Protein AF-A0A963EBE1-F1 (afdb_monomer_l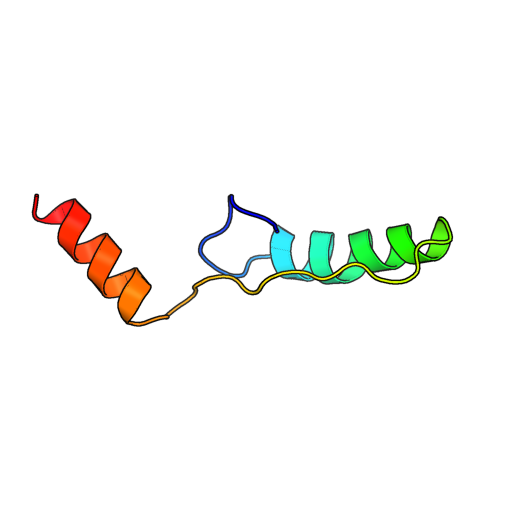ite)

Radius of gyration: 14.73 Å; chains: 1; bounding box: 27×16×44 Å

Sequence (54 aa):
VCPSFVADCLETLEEIDIRAKAQWHALGGESLIRVPCLNDDKRWIGALANMIRA

Foldseek 3Di:
DPVPDQADDCCQVPVQVPVVQVVCVVVVHDDDDRDHHNHVPVVVVVVVVVVVVD

pLDDT: mean 93.07, std 8.57, range [54.34, 98.44]

Structure (mmCIF, N/CA/C/O backbone):
data_AF-A0A963EBE1-F1
#
_entry.id   AF-A0A963EBE1-F1
#
loop_
_atom_site.group_PDB
_atom_site.id
_atom_site.type_symbol
_atom_site.label_atom_id
_atom_site.label_alt_id
_atom_site.label_comp_id
_atom_site.label_asym_id
_atom_site.label_entity_id
_atom_site.label_seq_id
_atom_site.pdbx_PDB_ins_code
_atom_site.Cartn_x
_atom_site.Cartn_y
_atom_site.Cartn_z
_atom_site.occupancy
_atom_site.B_iso_or_equiv
_atom_site.auth_seq_id
_atom_site.auth_comp_id
_atom_site.auth_asym_id
_atom_site.auth_at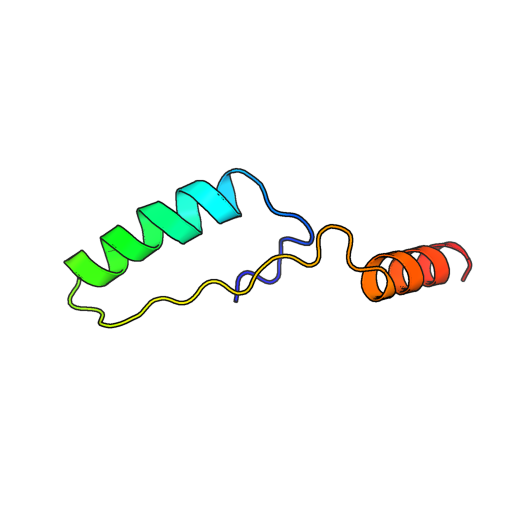om_id
_atom_site.pdbx_PDB_model_num
ATOM 1 N N . VAL A 1 1 ? 6.714 -0.971 1.089 1.00 54.34 1 VAL A N 1
ATOM 2 C CA . VAL A 1 1 ? 5.657 -0.856 2.126 1.00 54.34 1 VAL A CA 1
ATOM 3 C C . VAL A 1 1 ? 5.262 0.609 2.222 1.00 54.34 1 VAL A C 1
ATOM 5 O O . VAL A 1 1 ? 6.167 1.431 2.260 1.00 54.34 1 VAL A O 1
ATOM 8 N N . CYS A 1 2 ? 3.964 0.931 2.235 1.00 65.62 2 CYS A N 1
ATOM 9 C CA . CYS A 1 2 ? 3.443 2.295 2.415 1.00 65.62 2 CYS A CA 1
ATOM 10 C C . CYS A 1 2 ? 2.776 2.378 3.799 1.00 65.62 2 CYS A C 1
ATOM 12 O O . CYS A 1 2 ? 1.562 2.229 3.896 1.00 65.62 2 CYS A O 1
ATOM 14 N N . PRO A 1 3 ? 3.563 2.509 4.883 1.00 67.19 3 PRO A N 1
ATOM 15 C CA . PRO A 1 3 ? 3.105 2.216 6.244 1.00 67.19 3 PRO A CA 1
ATOM 16 C C . PRO A 1 3 ? 2.083 3.219 6.796 1.00 67.19 3 PRO A C 1
ATOM 18 O O . PRO A 1 3 ? 1.496 2.966 7.840 1.00 67.19 3 PRO A O 1
ATOM 21 N N . SER A 1 4 ? 1.859 4.339 6.109 1.00 83.31 4 SER A N 1
ATOM 22 C CA . SER A 1 4 ? 0.966 5.406 6.568 1.00 83.31 4 SER A CA 1
ATOM 23 C C . SER A 1 4 ? -0.508 5.207 6.188 1.00 83.31 4 SER A C 1
ATOM 25 O O . SER A 1 4 ? -1.335 6.018 6.594 1.00 83.31 4 SER A O 1
ATOM 27 N N . PHE A 1 5 ? -0.857 4.156 5.430 1.00 90.75 5 PHE A N 1
ATOM 28 C CA . PHE A 1 5 ? -2.222 3.924 4.941 1.00 90.75 5 PHE A CA 1
ATOM 29 C C . PHE A 1 5 ? -2.816 2.630 5.496 1.00 90.75 5 PHE A C 1
ATOM 31 O O . PHE A 1 5 ? -2.318 1.533 5.239 1.00 90.75 5 PHE A O 1
ATOM 38 N N . VAL A 1 6 ? -3.921 2.758 6.233 1.00 93.69 6 VAL A N 1
ATOM 39 C CA . VAL A 1 6 ? -4.674 1.612 6.774 1.00 93.69 6 VAL A CA 1
ATOM 40 C C . VAL A 1 6 ? -5.752 1.106 5.815 1.00 93.69 6 VAL A C 1
ATOM 42 O O . VAL A 1 6 ? -6.157 -0.048 5.926 1.00 93.69 6 VAL A O 1
ATOM 45 N N . ALA A 1 7 ? -6.172 1.930 4.852 1.00 94.25 7 ALA A N 1
ATOM 46 C CA . ALA A 1 7 ? -7.157 1.606 3.826 1.00 94.25 7 ALA A CA 1
ATOM 47 C C . ALA A 1 7 ? -6.649 2.028 2.441 1.00 94.25 7 ALA A C 1
ATOM 49 O O . ALA A 1 7 ? -5.904 3.004 2.334 1.00 94.25 7 ALA A O 1
ATOM 50 N N . ASP A 1 8 ? -7.067 1.303 1.404 1.00 95.38 8 ASP A N 1
ATOM 51 C CA . ASP A 1 8 ? -6.783 1.673 0.024 1.00 95.38 8 ASP A CA 1
ATOM 52 C C . ASP A 1 8 ? -7.517 2.981 -0.327 1.00 95.38 8 ASP A C 1
ATOM 54 O O . ASP A 1 8 ? -8.723 3.138 -0.131 1.00 95.38 8 ASP A O 1
ATOM 58 N N . CYS A 1 9 ? -6.758 3.926 -0.861 1.00 94.62 9 CYS A N 1
ATOM 59 C CA . CYS A 1 9 ? -7.186 5.248 -1.305 1.00 94.62 9 CYS A CA 1
ATOM 60 C C . CYS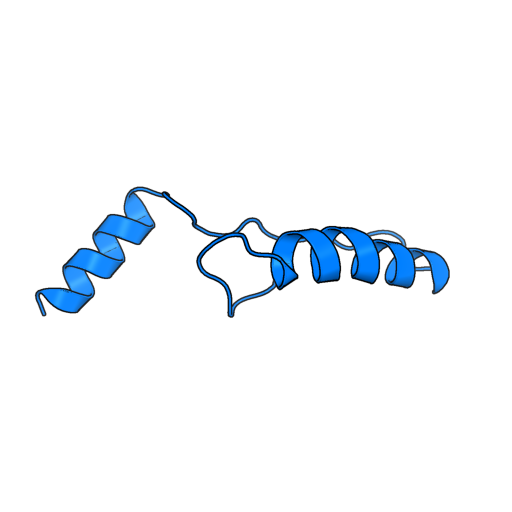 A 1 9 ? -6.483 5.628 -2.621 1.00 94.62 9 CYS A C 1
ATOM 62 O O . CYS A 1 9 ? -5.726 4.826 -3.185 1.00 94.62 9 CYS A O 1
ATOM 64 N N . LEU A 1 10 ? -6.726 6.849 -3.114 1.00 95.94 10 LEU A N 1
ATOM 65 C CA . LEU A 1 10 ? -6.162 7.345 -4.373 1.00 95.94 10 LEU A CA 1
ATOM 66 C C . LEU A 1 10 ? -4.632 7.239 -4.384 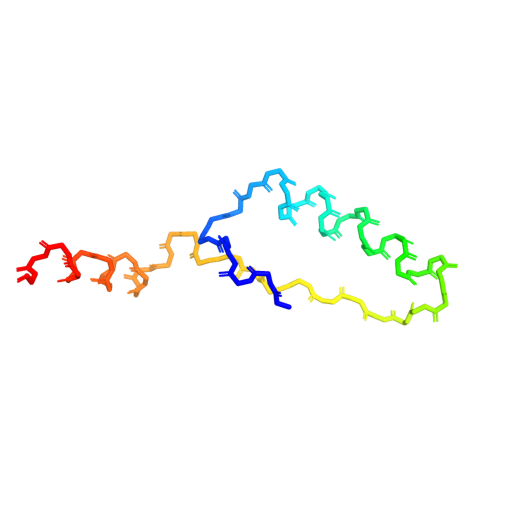1.00 95.94 10 LEU A C 1
ATOM 68 O O . LEU A 1 10 ? -4.055 6.697 -5.320 1.00 95.94 10 LEU A O 1
ATOM 72 N N . GLU A 1 11 ? -3.989 7.649 -3.298 1.00 94.69 11 GLU A N 1
ATOM 73 C CA . GLU A 1 11 ? -2.540 7.633 -3.139 1.00 94.69 11 GLU A CA 1
ATOM 74 C C . GLU A 1 11 ? -1.982 6.204 -3.237 1.00 94.69 11 GLU A C 1
ATOM 76 O O . GLU A 1 11 ? -0.953 5.955 -3.864 1.00 94.69 11 GLU A O 1
ATOM 81 N N . THR A 1 12 ? -2.673 5.222 -2.651 1.00 94.44 12 THR A N 1
ATOM 82 C CA . THR A 1 12 ? -2.206 3.828 -2.667 1.00 94.44 12 THR A CA 1
ATOM 83 C C . THR A 1 12 ? -2.416 3.144 -4.015 1.00 94.44 12 THR A C 1
ATOM 85 O O . THR A 1 12 ? -1.531 2.411 -4.452 1.00 94.44 12 THR A O 1
ATOM 88 N N . LEU A 1 13 ? -3.563 3.363 -4.667 1.00 94.44 13 LEU A N 1
ATOM 89 C CA . LEU A 1 13 ? -3.947 2.648 -5.884 1.00 94.44 13 LEU A CA 1
ATOM 90 C C . LEU A 1 13 ? -3.422 3.339 -7.141 1.00 94.44 13 LEU A C 1
ATOM 92 O O . LEU A 1 13 ? -2.901 2.684 -8.035 1.00 94.44 13 LEU A O 1
ATOM 96 N N . GLU A 1 14 ? -3.551 4.657 -7.222 1.00 96.19 14 GLU A N 1
ATOM 97 C CA . GLU A 1 14 ? -3.189 5.426 -8.410 1.00 96.19 14 GLU A CA 1
ATOM 98 C C . GLU A 1 14 ? -1.727 5.859 -8.341 1.00 96.19 14 GLU A C 1
ATOM 100 O O . GLU A 1 14 ? -0.913 5.487 -9.192 1.00 96.19 14 GLU A O 1
ATOM 105 N N . GLU A 1 15 ? -1.363 6.586 -7.288 1.00 95.12 15 GLU A N 1
ATOM 106 C CA . GLU A 1 15 ? -0.047 7.218 -7.239 1.00 95.12 15 GLU A CA 1
ATOM 107 C C . GLU A 1 15 ? 1.061 6.185 -7.013 1.00 95.12 15 GLU A C 1
ATOM 109 O O . GLU A 1 15 ? 2.093 6.213 -7.685 1.00 95.12 15 GLU A O 1
ATOM 114 N N . ILE A 1 16 ? 0.844 5.230 -6.107 1.00 93.69 16 ILE A N 1
ATOM 115 C CA . ILE A 1 16 ? 1.840 4.205 -5.784 1.00 93.69 16 ILE A CA 1
ATOM 116 C C . ILE A 1 16 ? 1.719 2.987 -6.706 1.00 93.69 16 ILE A C 1
ATOM 118 O O . ILE A 1 16 ? 2.710 2.586 -7.321 1.00 93.69 16 ILE A O 1
ATOM 122 N N . ASP A 1 17 ? 0.543 2.355 -6.790 1.00 94.19 17 ASP A N 1
ATOM 123 C CA . ASP A 1 17 ? 0.428 1.067 -7.486 1.00 94.19 17 ASP A CA 1
ATOM 124 C C . ASP A 1 17 ? 0.570 1.182 -9.007 1.00 94.19 17 ASP A C 1
ATOM 126 O O . ASP A 1 17 ? 1.020 0.227 -9.639 1.00 94.19 17 ASP A O 1
ATOM 130 N N . ILE A 1 18 ? 0.231 2.341 -9.581 1.00 95.38 18 ILE A N 1
ATOM 131 C CA . ILE A 1 18 ? 0.293 2.586 -11.024 1.00 95.38 18 ILE A CA 1
ATOM 132 C C . ILE A 1 18 ? 1.463 3.514 -11.357 1.00 95.38 18 ILE A C 1
ATOM 134 O O . ILE A 1 18 ? 2.412 3.092 -12.024 1.00 95.38 18 ILE A O 1
ATOM 138 N N . ARG A 1 19 ? 1.437 4.771 -10.895 1.00 97.62 19 ARG A N 1
ATOM 139 C CA . ARG A 1 19 ? 2.410 5.786 -11.339 1.00 97.62 19 ARG A CA 1
ATOM 140 C C . ARG A 1 19 ? 3.822 5.515 -10.841 1.00 97.62 19 ARG A C 1
ATOM 142 O O . ARG A 1 19 ? 4.752 5.542 -11.647 1.00 9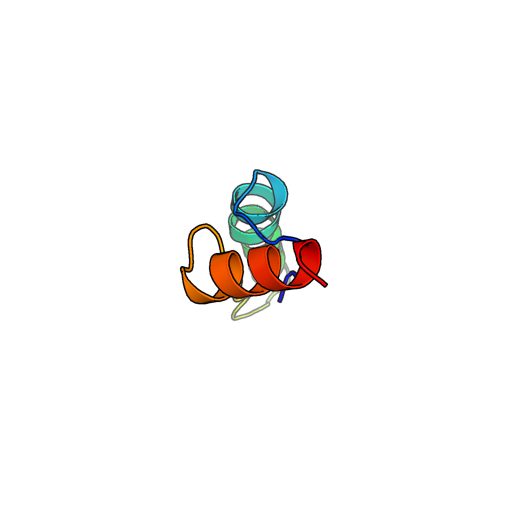7.62 19 ARG A O 1
ATOM 149 N N . ALA A 1 20 ? 4.001 5.201 -9.560 1.00 95.88 20 ALA A N 1
ATOM 150 C CA . ALA A 1 20 ? 5.326 4.905 -9.023 1.00 95.88 20 ALA A CA 1
ATOM 151 C C . ALA A 1 20 ? 5.912 3.616 -9.622 1.00 95.88 20 ALA A C 1
ATOM 153 O O . ALA A 1 20 ? 7.108 3.574 -9.906 1.00 95.88 20 ALA A O 1
ATOM 154 N N . LYS A 1 21 ? 5.091 2.586 -9.893 1.00 95.81 21 LYS A N 1
ATOM 155 C CA . LYS A 1 21 ? 5.561 1.382 -10.607 1.00 95.81 21 LYS A CA 1
ATOM 156 C C . LYS A 1 21 ? 6.000 1.701 -12.033 1.00 95.81 21 LYS A C 1
ATOM 158 O O . LYS A 1 21 ? 7.074 1.269 -12.445 1.00 95.81 21 LYS A O 1
ATOM 163 N N . ALA A 1 22 ? 5.213 2.480 -12.777 1.00 97.50 22 ALA A N 1
ATOM 164 C CA . ALA A 1 22 ? 5.585 2.904 -14.126 1.00 97.50 22 ALA A CA 1
ATOM 165 C C . ALA A 1 22 ? 6.902 3.698 -14.124 1.00 97.50 22 ALA A C 1
ATOM 167 O O . ALA A 1 22 ? 7.789 3.433 -14.935 1.00 97.50 22 ALA A O 1
ATOM 168 N N . GLN A 1 23 ? 7.064 4.617 -13.168 1.00 98.31 23 GLN A N 1
ATOM 169 C CA . GLN A 1 23 ? 8.300 5.374 -12.986 1.00 98.31 23 GLN A CA 1
ATOM 170 C C . GLN A 1 23 ? 9.485 4.464 -12.634 1.00 98.31 23 GLN A C 1
ATOM 172 O O . GLN A 1 23 ? 10.568 4.634 -13.188 1.00 98.31 23 GLN A O 1
ATOM 177 N N . TRP A 1 24 ? 9.286 3.482 -11.753 1.00 97.81 24 TRP A N 1
ATOM 178 C CA . TRP A 1 24 ? 10.314 2.514 -11.369 1.00 97.81 24 TRP A CA 1
ATOM 179 C C . TRP A 1 24 ? 10.848 1.739 -12.576 1.00 97.81 24 TRP A C 1
ATOM 181 O O . TRP A 1 24 ? 12.060 1.681 -12.782 1.00 97.81 24 TRP A O 1
ATOM 191 N N . HIS A 1 25 ? 9.954 1.222 -13.421 1.00 97.94 25 HIS A N 1
ATOM 192 C CA . HIS A 1 25 ? 10.345 0.525 -14.646 1.00 97.94 25 HIS A CA 1
ATOM 193 C C . HIS A 1 25 ? 11.062 1.440 -15.644 1.00 97.94 25 HIS A C 1
ATOM 195 O O . HIS A 1 25 ? 12.068 1.039 -16.228 1.00 97.94 25 HIS A O 1
ATOM 201 N N . ALA A 1 26 ? 10.599 2.682 -15.813 1.00 98.38 26 ALA A N 1
ATOM 202 C CA . ALA A 1 26 ? 11.248 3.654 -16.696 1.00 98.38 26 ALA A CA 1
ATOM 203 C C . ALA A 1 26 ? 12.689 3.989 -16.264 1.00 98.38 26 ALA A C 1
ATOM 205 O O . ALA A 1 26 ? 13.520 4.334 -17.100 1.00 98.38 26 ALA A O 1
ATOM 206 N N . LEU A 1 27 ? 12.993 3.859 -14.971 1.00 98.38 27 LEU A N 1
ATOM 207 C CA . LEU A 1 27 ? 14.326 4.063 -14.402 1.00 98.38 27 LEU A CA 1
ATOM 208 C C . LEU A 1 27 ? 15.193 2.787 -14.403 1.00 98.38 27 LEU A C 1
ATOM 210 O O . LEU A 1 27 ? 16.277 2.791 -13.825 1.00 98.38 27 LEU A O 1
ATOM 214 N N . GLY A 1 28 ? 14.743 1.704 -15.049 1.00 98.44 28 GLY A N 1
ATOM 215 C CA . GLY A 1 28 ? 15.470 0.431 -15.132 1.00 98.44 28 GLY A CA 1
ATOM 216 C C . GLY A 1 28 ? 15.250 -0.501 -13.939 1.00 98.44 28 GLY A C 1
ATOM 217 O O . GLY A 1 28 ? 15.955 -1.496 -13.794 1.00 98.44 28 GLY A O 1
ATOM 218 N N . GLY A 1 29 ? 14.282 -0.194 -13.077 1.00 97.62 29 GLY A N 1
ATOM 219 C CA . GLY A 1 29 ? 13.904 -1.047 -11.965 1.00 97.62 29 GLY A CA 1
ATOM 220 C C . GLY A 1 29 ? 13.105 -2.279 -12.406 1.00 97.62 29 GLY A C 1
ATOM 221 O O . GLY A 1 29 ? 12.181 -2.188 -13.216 1.00 97.62 29 GLY A O 1
ATOM 222 N N . GLU A 1 30 ? 13.419 -3.441 -11.829 1.00 96.31 30 GLU A N 1
ATOM 223 C CA . GLU A 1 30 ? 12.766 -4.708 -12.193 1.00 96.31 30 GLU A CA 1
ATOM 224 C C . GLU A 1 30 ? 11.389 -4.880 -11.544 1.00 96.31 30 GLU A C 1
ATOM 226 O O . GLU A 1 30 ? 10.415 -5.162 -12.233 1.00 96.31 30 GLU A O 1
ATOM 231 N N . SER A 1 31 ? 11.276 -4.690 -10.224 1.00 93.12 31 SER A N 1
ATOM 232 C CA . SER A 1 31 ? 10.005 -4.876 -9.510 1.00 93.12 31 SER A CA 1
ATOM 233 C C . SER A 1 31 ? 9.788 -3.854 -8.400 1.00 93.12 31 SER A C 1
ATOM 235 O O . SER A 1 31 ? 10.661 -3.671 -7.553 1.00 93.12 31 SER A O 1
ATOM 237 N N . LEU A 1 32 ? 8.591 -3.268 -8.352 1.00 93.31 32 LEU A N 1
ATOM 238 C CA . LEU A 1 32 ? 8.108 -2.464 -7.232 1.00 93.31 32 LEU A CA 1
ATOM 239 C C . LEU A 1 32 ? 6.808 -3.084 -6.707 1.00 93.31 32 LEU A C 1
ATOM 241 O O . LEU A 1 32 ? 5.790 -3.101 -7.399 1.00 93.31 32 LEU A O 1
ATOM 245 N N . ILE A 1 33 ? 6.846 -3.612 -5.482 1.00 91.12 33 ILE A N 1
ATOM 246 C CA . ILE A 1 33 ? 5.718 -4.325 -4.871 1.00 91.12 33 ILE A CA 1
ATOM 247 C C . ILE A 1 33 ? 5.070 -3.444 -3.803 1.00 91.12 33 ILE A C 1
ATOM 249 O O . ILE A 1 33 ? 5.704 -3.056 -2.815 1.00 91.12 33 ILE A O 1
ATOM 253 N N . ARG A 1 34 ? 3.777 -3.166 -3.983 1.00 89.44 34 ARG A N 1
ATOM 254 C CA . ARG A 1 34 ? 2.933 -2.543 -2.964 1.00 89.44 34 ARG A CA 1
ATOM 255 C C . ARG A 1 34 ? 2.357 -3.628 -2.060 1.00 89.44 34 ARG A C 1
ATOM 257 O O . ARG A 1 34 ? 1.822 -4.624 -2.538 1.00 89.44 34 ARG A O 1
ATOM 264 N N . VAL A 1 35 ? 2.462 -3.422 -0.750 1.00 91.06 35 VAL A N 1
ATOM 265 C CA . VAL A 1 35 ? 1.763 -4.263 0.230 1.00 91.06 35 VAL A CA 1
ATOM 266 C C . VAL A 1 35 ? 0.331 -3.735 0.359 1.00 91.06 35 VAL A C 1
ATOM 268 O O . VAL A 1 35 ? 0.193 -2.524 0.553 1.00 91.06 35 VAL A O 1
ATOM 271 N N . PRO A 1 36 ? -0.705 -4.586 0.233 1.00 89.44 36 PRO A N 1
ATOM 272 C CA . PRO A 1 36 ? -2.094 -4.166 0.391 1.00 89.44 36 PRO A CA 1
ATOM 273 C C . PRO A 1 36 ? -2.352 -3.518 1.751 1.00 89.44 36 PRO A C 1
ATOM 275 O O . PRO A 1 36 ? -1.754 -3.909 2.758 1.00 89.44 36 PRO A O 1
ATOM 278 N N . CYS A 1 37 ? -3.259 -2.546 1.778 1.00 94.12 37 CYS A N 1
ATOM 279 C CA . CYS A 1 37 ? -3.744 -1.972 3.023 1.00 94.12 37 CYS A CA 1
ATOM 280 C C . CYS A 1 37 ? -4.562 -2.994 3.827 1.00 94.12 37 CYS A C 1
ATOM 282 O O . CYS A 1 37 ? -5.041 -3.997 3.297 1.00 94.12 37 CYS A O 1
ATOM 284 N N . LEU A 1 38 ? -4.715 -2.732 5.128 1.00 94.38 38 LEU A N 1
ATOM 285 C CA . LEU A 1 38 ? -5.454 -3.613 6.036 1.00 94.38 38 LEU A CA 1
ATOM 286 C C . LEU A 1 38 ? -6.955 -3.623 5.728 1.00 94.38 38 LEU A C 1
ATOM 288 O O . LEU A 1 38 ? -7.598 -4.647 5.937 1.00 94.38 38 LEU A O 1
ATOM 292 N N . ASN A 1 39 ? -7.492 -2.513 5.211 1.00 94.75 39 ASN A N 1
ATOM 293 C CA . ASN A 1 39 ? -8.886 -2.370 4.798 1.00 94.75 39 ASN A CA 1
ATOM 294 C C . ASN A 1 39 ? -9.845 -2.862 5.900 1.00 94.75 39 ASN A C 1
ATOM 296 O O . ASN A 1 39 ? -9.837 -2.337 7.015 1.00 94.75 39 ASN A O 1
ATOM 300 N N . ASP A 1 40 ? -10.655 -3.873 5.594 1.00 96.62 40 ASP A N 1
ATOM 301 C CA . ASP A 1 40 ? -11.648 -4.483 6.471 1.00 96.62 40 ASP A CA 1
ATOM 302 C C . ASP A 1 40 ? -11.151 -5.764 7.176 1.00 96.62 40 ASP A C 1
ATOM 304 O O . ASP A 1 40 ? -11.961 -6.546 7.687 1.00 96.62 40 ASP A O 1
ATOM 308 N N . ASP A 1 41 ? -9.829 -5.990 7.261 1.00 96.94 41 ASP A N 1
ATOM 309 C CA . ASP A 1 41 ? -9.265 -7.137 7.980 1.00 96.94 41 ASP A CA 1
ATOM 310 C C . ASP A 1 41 ? -9.780 -7.164 9.429 1.00 96.94 41 ASP A C 1
ATOM 312 O O . ASP A 1 41 ? -9.586 -6.246 10.233 1.00 96.94 41 ASP A O 1
ATOM 316 N N . LYS A 1 42 ? -10.439 -8.272 9.783 1.00 97.94 42 LYS A N 1
ATOM 317 C CA . LYS A 1 42 ? -11.099 -8.442 11.084 1.00 97.94 42 LYS A CA 1
ATOM 318 C C . LYS A 1 42 ? -10.141 -8.287 12.266 1.00 97.94 42 LYS A C 1
ATOM 320 O O . LYS A 1 42 ? -10.558 -7.822 13.325 1.00 97.94 42 LYS A O 1
ATOM 325 N N . ARG A 1 43 ? -8.872 -8.679 12.112 1.00 97.44 43 ARG A N 1
ATOM 326 C CA . ARG A 1 43 ? -7.853 -8.549 13.165 1.00 97.44 43 ARG A CA 1
ATOM 327 C C . ARG A 1 43 ? -7.478 -7.088 13.361 1.00 97.44 43 ARG A C 1
ATOM 329 O O . ARG A 1 43 ? -7.333 -6.666 14.504 1.00 97.44 43 ARG A O 1
ATOM 336 N N . TRP A 1 44 ? -7.374 -6.319 12.275 1.00 95.62 44 TRP A N 1
ATOM 337 C CA . TRP A 1 44 ? -7.138 -4.877 12.339 1.00 95.62 44 TRP A CA 1
ATOM 338 C C . TRP A 1 44 ? -8.298 -4.146 13.022 1.00 95.62 44 TRP A C 1
ATOM 340 O O . TRP A 1 44 ? -8.075 -3.409 13.980 1.00 95.62 44 TRP A O 1
ATOM 350 N N . ILE A 1 45 ? -9.540 -4.424 12.612 1.00 97.19 45 ILE A N 1
ATOM 351 C CA . ILE A 1 45 ? -10.736 -3.841 13.240 1.00 97.19 45 ILE A CA 1
ATOM 352 C C . ILE A 1 45 ? -10.791 -4.189 14.736 1.00 97.19 45 ILE A C 1
ATOM 354 O O . ILE A 1 45 ? -11.062 -3.324 15.569 1.00 97.19 45 ILE A O 1
ATOM 358 N N . GLY A 1 46 ? -10.502 -5.445 15.093 1.00 98.12 46 GLY A N 1
ATOM 359 C CA . GLY A 1 46 ? -10.438 -5.885 16.487 1.00 98.12 46 GLY A CA 1
ATOM 360 C C . GLY A 1 46 ? -9.362 -5.154 17.292 1.00 98.12 46 GLY A C 1
ATOM 361 O O . GLY A 1 46 ? -9.633 -4.697 18.402 1.00 98.12 46 GLY A O 1
ATOM 362 N N . ALA A 1 47 ? -8.165 -4.990 16.724 1.00 96.44 47 ALA A N 1
ATOM 363 C CA . ALA A 1 47 ? -7.079 -4.243 17.349 1.00 96.44 47 ALA A CA 1
ATOM 364 C C . ALA A 1 47 ? -7.463 -2.774 17.580 1.00 96.44 47 ALA A C 1
ATOM 366 O O . ALA A 1 47 ? -7.302 -2.278 18.694 1.00 96.44 47 ALA A O 1
ATOM 367 N N . LEU A 1 48 ? -8.044 -2.107 16.579 1.00 96.00 48 LEU A N 1
ATOM 368 C CA . LEU A 1 48 ? -8.517 -0.727 16.696 1.00 96.00 48 LEU A CA 1
ATOM 369 C C . LEU A 1 48 ? -9.594 -0.585 17.783 1.00 96.00 48 LEU A C 1
ATOM 371 O O . LEU A 1 48 ? -9.520 0.307 18.625 1.00 96.00 48 LEU A O 1
ATOM 375 N N . ALA A 1 49 ? -10.573 -1.492 17.813 1.00 97.69 49 ALA A N 1
ATOM 376 C CA . ALA A 1 49 ? -11.620 -1.480 18.830 1.00 97.69 49 ALA A CA 1
ATOM 377 C C . ALA A 1 49 ? -11.064 -1.699 20.249 1.00 97.69 49 ALA A C 1
ATOM 379 O O . ALA A 1 49 ? -11.607 -1.158 21.209 1.00 97.69 49 ALA A O 1
ATOM 380 N N . ASN A 1 50 ? -9.985 -2.472 20.394 1.00 98.12 50 ASN A N 1
ATOM 381 C CA . ASN A 1 50 ? -9.297 -2.644 21.673 1.00 98.12 50 ASN A CA 1
ATOM 382 C C . ASN A 1 50 ? -8.537 -1.381 22.095 1.00 98.12 50 ASN A C 1
ATOM 384 O O . ASN A 1 50 ? -8.563 -1.051 23.274 1.00 98.12 50 ASN A O 1
ATOM 388 N N . MET A 1 51 ? -7.927 -0.650 21.155 1.00 97.19 51 MET A N 1
ATOM 389 C CA . MET A 1 51 ? -7.251 0.623 21.449 1.00 97.19 51 MET A CA 1
ATOM 390 C C . MET A 1 51 ? -8.213 1.691 21.985 1.00 97.19 51 MET A C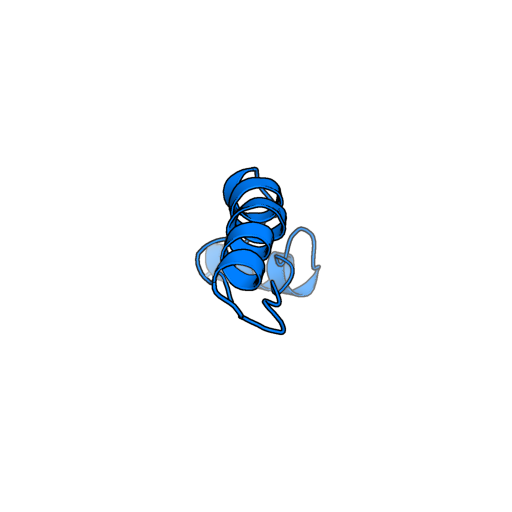 1
ATOM 392 O O . MET A 1 51 ? -7.817 2.484 22.824 1.00 97.19 51 MET A O 1
ATOM 396 N N . ILE A 1 52 ? -9.468 1.709 21.519 1.00 97.31 52 ILE A N 1
ATOM 397 C CA . ILE A 1 52 ? -10.489 2.679 21.962 1.00 97.31 52 ILE A CA 1
ATOM 398 C C . ILE A 1 52 ? -11.050 2.340 23.354 1.00 97.31 52 ILE A C 1
ATOM 400 O O . ILE A 1 52 ? -11.515 3.225 24.065 1.00 97.31 52 ILE A O 1
ATOM 404 N N . ARG A 1 53 ? -11.077 1.054 23.726 1.00 95.56 53 ARG A N 1
ATOM 405 C CA . ARG A 1 53 ? -11.630 0.584 25.010 1.00 95.56 53 ARG A CA 1
ATOM 406 C C . ARG A 1 53 ? -10.635 0.652 26.172 1.00 95.56 53 ARG A C 1
ATOM 408 O O . ARG A 1 53 ? -11.063 0.456 27.307 1.00 95.56 53 ARG A O 1
ATOM 415 N N . ALA A 1 54 ? -9.350 0.832 25.872 1.00 73.56 54 ALA A N 1
ATOM 416 C CA . ALA A 1 54 ? -8.280 1.017 26.848 1.00 73.56 54 ALA A CA 1
ATOM 417 C C . ALA A 1 54 ? -8.283 2.451 27.391 1.00 73.56 54 ALA A C 1
ATOM 419 O O . ALA A 1 54 ? -8.016 2.599 28.604 1.00 73.56 54 ALA A O 1
#

Secondary structure (DSSP, 8-state):
--TT-SS--HIIIIIIIIIIHHHHHHTT-S---PPPP-TT-HHHHHHHHHHHH-